Protein AF-A0A1E7FZV4-F1 (afdb_monomer_lite)

Sequence (86 aa):
QQRSGVLEKLDFGWKRRLTLENRLAQLADYRKNNGDCNVPCQFEGYNNLGKWADNQRQQHRLYKEDKECSMTKERIRAMEKLGFKW

InterPro domains:
  IPR005114 Helicase-associated [PF03457] (21-84)

Radius of gyration: 17.43 Å; chains: 1; bounding box: 57×40×30 Å

Organism: NCBI:txid635003

Secondary structure (DSSP, 8-state):
-------------------HHHHHHHHHHHHHHHSS----TT--HHHHHHHHHHHHHHHHHHHHTT---S--HHHHHHHHHHT---

Foldseek 3Di:
DDCPDPPPDPPPPPPPPQDLVLLLVVQLVVCVVVVASPQALPDPPPPRSSVVLVVVVVQVVCVVVVHDHPDDPVSVVSCVVSRHDD

Structure (mmCIF, N/CA/C/O backbone):
data_AF-A0A1E7FZV4-F1
#
_entry.id   AF-A0A1E7FZV4-F1
#
loop_
_atom_site.group_PDB
_atom_site.id
_atom_site.type_symbol
_atom_site.label_atom_id
_atom_site.label_alt_id
_atom_site.label_comp_id
_atom_site.label_asym_id
_atom_site.label_entity_id
_atom_site.label_seq_id
_atom_site.pdbx_PDB_ins_code
_atom_site.Cartn_x
_atom_site.Cartn_y
_atom_site.Cartn_z
_atom_site.occupancy
_atom_site.B_iso_or_equiv
_atom_site.auth_seq_id
_atom_site.auth_comp_id
_atom_site.auth_asym_id
_atom_site.auth_atom_id
_atom_site.pdbx_PDB_model_num
ATOM 1 N N . GLN A 1 1 ? 40.298 29.222 8.023 1.00 47.69 1 GLN A N 1
ATOM 2 C CA . GLN A 1 1 ? 38.841 29.211 7.768 1.00 47.69 1 GLN A CA 1
ATOM 3 C C . GLN A 1 1 ? 38.614 28.629 6.380 1.00 47.69 1 GLN A C 1
ATOM 5 O O . GLN A 1 1 ? 38.998 29.280 5.427 1.00 47.69 1 GLN A O 1
ATOM 10 N N . GLN A 1 2 ? 38.076 27.411 6.272 1.00 42.97 2 GLN A N 1
ATOM 11 C CA . GLN A 1 2 ? 37.313 26.912 5.114 1.00 42.97 2 GLN A CA 1
ATOM 12 C C . GLN A 1 2 ? 36.826 25.496 5.455 1.00 42.97 2 GLN A C 1
ATOM 14 O O . GLN A 1 2 ? 37.532 24.510 5.284 1.00 42.97 2 GLN A O 1
ATOM 19 N N . ARG A 1 3 ? 35.620 25.404 6.026 1.00 51.50 3 ARG A N 1
ATOM 20 C CA . ARG A 1 3 ? 34.861 24.151 6.084 1.00 51.50 3 ARG A CA 1
ATOM 21 C C . ARG A 1 3 ? 34.103 24.055 4.760 1.00 51.50 3 ARG A C 1
ATOM 23 O O . ARG A 1 3 ? 33.045 24.661 4.643 1.00 51.50 3 ARG A O 1
ATOM 30 N N . SER A 1 4 ? 34.656 23.370 3.760 1.00 53.44 4 SER A N 1
ATOM 31 C CA . SER A 1 4 ? 33.865 22.927 2.605 1.00 53.44 4 SER A CA 1
ATOM 32 C C . SER A 1 4 ? 33.538 21.452 2.820 1.00 53.44 4 SER A C 1
ATOM 34 O O . SER A 1 4 ? 34.419 20.611 2.984 1.00 53.44 4 SER A O 1
ATOM 36 N N . GLY A 1 5 ? 32.248 21.202 3.038 1.00 52.22 5 GLY A N 1
ATOM 37 C CA . GLY A 1 5 ? 31.717 19.976 3.608 1.00 52.22 5 GLY A CA 1
ATOM 38 C C . GLY A 1 5 ? 31.676 18.850 2.592 1.00 52.22 5 GLY A C 1
ATOM 39 O O . GLY A 1 5 ? 30.764 18.776 1.775 1.00 52.22 5 GLY A O 1
ATOM 40 N N . VAL A 1 6 ? 32.631 17.938 2.711 1.00 54.94 6 VAL A N 1
ATOM 41 C CA . VAL A 1 6 ? 32.495 16.579 2.199 1.00 54.94 6 VAL A CA 1
ATOM 42 C C . VAL A 1 6 ? 31.703 15.798 3.248 1.00 54.94 6 VAL A C 1
ATOM 44 O O . VAL A 1 6 ? 32.262 15.236 4.183 1.00 54.94 6 VAL A O 1
ATOM 47 N N . LEU A 1 7 ? 30.377 15.837 3.144 1.00 51.47 7 LEU A N 1
ATOM 48 C CA . LEU A 1 7 ? 29.493 14.871 3.799 1.00 51.47 7 LEU A CA 1
ATOM 49 C C . LEU A 1 7 ? 28.948 13.950 2.713 1.00 51.47 7 LEU A C 1
ATOM 51 O O . LEU A 1 7 ? 27.792 14.009 2.301 1.00 51.47 7 LEU A O 1
ATOM 55 N N . GLU A 1 8 ? 29.866 13.128 2.210 1.00 53.03 8 GLU A N 1
ATOM 56 C CA . GLU A 1 8 ? 29.544 11.900 1.509 1.00 53.03 8 GLU A CA 1
ATOM 57 C C . GLU A 1 8 ? 28.653 11.010 2.379 1.00 53.03 8 GLU A C 1
ATOM 59 O O . GLU A 1 8 ? 28.855 10.876 3.586 1.00 53.03 8 GLU A O 1
ATOM 64 N N . LYS A 1 9 ? 27.706 10.346 1.711 1.00 48.62 9 LYS A N 1
ATOM 65 C CA . LYS A 1 9 ? 27.094 9.086 2.154 1.00 48.62 9 LYS A CA 1
ATOM 66 C C . LYS A 1 9 ? 26.559 9.103 3.575 1.00 48.62 9 LYS A C 1
ATOM 68 O O . LYS A 1 9 ? 26.849 8.246 4.403 1.00 48.62 9 LYS A O 1
ATOM 73 N N . LEU A 1 10 ? 25.644 10.024 3.798 1.00 49.41 10 LEU A N 1
ATOM 74 C CA . LEU A 1 10 ? 24.631 9.806 4.799 1.00 49.41 10 LEU A CA 1
ATOM 75 C C . LEU A 1 10 ? 23.492 9.013 4.160 1.00 49.41 10 LEU A C 1
ATOM 77 O O . LEU A 1 10 ? 22.509 9.566 3.670 1.00 49.41 10 LEU A O 1
ATOM 81 N N . ASP A 1 11 ? 23.672 7.687 4.210 1.00 49.91 11 ASP A N 1
ATOM 82 C CA . ASP A 1 11 ? 22.636 6.653 4.346 1.00 49.91 11 ASP A CA 1
ATOM 83 C C . ASP A 1 11 ? 21.801 6.958 5.604 1.00 49.91 11 ASP A C 1
ATOM 85 O O . ASP A 1 11 ? 21.768 6.246 6.600 1.00 49.91 11 ASP A O 1
ATOM 89 N N . PHE A 1 12 ? 21.211 8.145 5.631 1.00 48.34 12 PHE A N 1
ATOM 90 C CA . PHE A 1 12 ? 20.358 8.579 6.705 1.00 48.34 12 PHE A CA 1
ATOM 91 C C . PHE A 1 12 ? 18.979 8.102 6.309 1.00 48.34 12 PHE A C 1
ATOM 93 O O . PHE A 1 12 ? 18.332 8.672 5.427 1.00 48.34 12 PHE A O 1
ATOM 100 N N . GLY A 1 13 ? 18.578 7.009 6.957 1.00 47.84 13 GLY A N 1
ATOM 101 C CA . GLY A 1 13 ? 17.289 6.338 6.870 1.00 47.84 13 GLY A CA 1
ATOM 102 C C . GLY A 1 13 ? 16.122 7.216 7.310 1.00 47.84 13 GLY A C 1
ATOM 103 O O . GLY A 1 13 ? 15.325 6.841 8.170 1.00 47.84 13 GLY A O 1
ATOM 104 N N . TRP A 1 14 ? 15.958 8.365 6.663 1.00 48.25 14 TRP A N 1
ATOM 105 C CA . TRP A 1 14 ? 14.689 9.043 6.548 1.00 48.25 14 TRP A CA 1
ATOM 106 C C . TRP A 1 14 ? 13.818 8.144 5.685 1.00 48.25 14 TRP A C 1
ATOM 108 O O . TRP A 1 14 ? 13.749 8.281 4.462 1.00 48.25 14 TRP A O 1
ATOM 118 N N . LYS A 1 15 ? 13.138 7.197 6.337 1.00 56.69 15 LYS A N 1
ATOM 119 C CA . LYS A 1 15 ? 11.894 6.622 5.833 1.00 56.69 15 LYS A CA 1
ATOM 120 C C . LYS A 1 15 ? 10.949 7.799 5.593 1.00 56.69 15 LYS A C 1
ATOM 122 O O . LYS A 1 15 ? 10.152 8.140 6.465 1.00 56.69 15 LYS A O 1
ATOM 127 N N . ARG A 1 16 ? 11.092 8.476 4.444 1.00 60.22 16 ARG A N 1
ATOM 128 C CA . ARG A 1 16 ? 10.167 9.504 3.970 1.00 60.22 16 ARG A CA 1
ATOM 129 C C . ARG A 1 16 ? 8.785 8.909 4.171 1.00 60.22 16 ARG A C 1
ATOM 131 O O . ARG A 1 16 ? 8.526 7.805 3.688 1.00 60.22 16 ARG A O 1
ATOM 138 N N . ARG A 1 17 ? 7.931 9.586 4.944 1.00 63.88 17 ARG A N 1
ATOM 139 C CA . ARG A 1 17 ? 6.521 9.208 5.042 1.00 63.88 17 ARG A CA 1
ATOM 140 C C . ARG A 1 17 ? 5.969 9.286 3.624 1.00 63.88 17 ARG A C 1
ATOM 142 O O . ARG A 1 17 ? 5.714 10.371 3.121 1.00 63.88 17 ARG A O 1
ATOM 149 N N . LEU A 1 18 ? 5.878 8.136 2.963 1.00 75.38 18 LEU A N 1
ATOM 150 C CA . LEU A 1 18 ? 5.28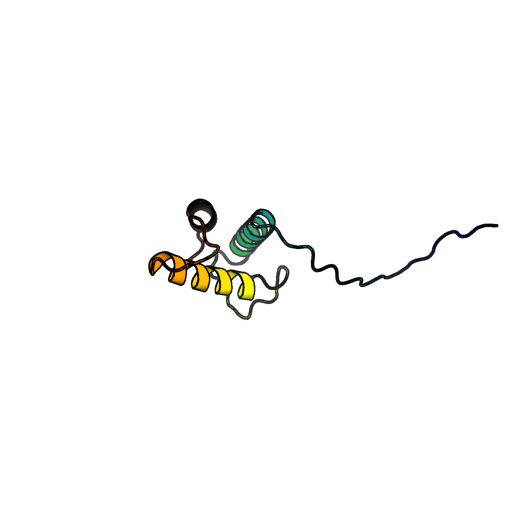9 8.035 1.638 1.00 75.38 18 LEU A CA 1
ATOM 151 C C . LEU A 1 18 ? 3.812 8.382 1.785 1.00 75.38 18 LEU A C 1
ATOM 153 O O . LEU A 1 18 ? 3.101 7.736 2.562 1.00 75.38 18 LEU A O 1
ATOM 157 N N . THR A 1 19 ? 3.375 9.419 1.078 1.00 85.50 19 THR A N 1
ATOM 158 C CA . THR A 1 19 ? 1.970 9.826 1.064 1.00 85.50 19 THR A CA 1
ATOM 159 C C . THR A 1 19 ? 1.134 8.776 0.337 1.00 85.50 19 THR A C 1
ATOM 161 O O . THR A 1 19 ? 1.660 7.917 -0.379 1.00 85.50 19 THR A O 1
ATOM 164 N N . LEU A 1 20 ? -0.190 8.837 0.502 1.00 85.81 20 LEU A N 1
ATOM 165 C CA . LEU A 1 20 ? -1.102 7.997 -0.275 1.00 85.81 20 LEU A CA 1
ATOM 166 C C . LEU A 1 20 ? -0.867 8.172 -1.782 1.00 85.81 20 LEU A C 1
ATOM 168 O O . LEU A 1 20 ? -0.824 7.183 -2.500 1.00 85.81 20 LEU A O 1
ATOM 172 N N . GLU A 1 21 ? -0.639 9.398 -2.248 1.00 87.50 21 GLU A N 1
ATOM 173 C CA . GLU A 1 21 ? -0.363 9.693 -3.658 1.00 87.50 21 GLU A CA 1
ATOM 174 C C . GLU A 1 21 ? 0.887 8.971 -4.168 1.00 87.50 21 GLU A C 1
ATOM 176 O O . GLU A 1 21 ? 0.847 8.355 -5.231 1.00 87.50 21 GLU A O 1
ATOM 181 N N . ASN A 1 22 ? 1.974 8.948 -3.384 1.00 90.25 22 ASN A N 1
ATOM 182 C CA . ASN A 1 22 ? 3.158 8.172 -3.758 1.00 90.25 22 ASN A CA 1
ATOM 183 C C . ASN A 1 22 ? 2.849 6.673 -3.837 1.00 90.25 22 ASN A C 1
ATOM 185 O O . ASN A 1 22 ? 3.342 5.991 -4.729 1.00 90.25 22 ASN A O 1
ATOM 189 N N . ARG A 1 23 ? 2.024 6.151 -2.924 1.00 90.62 23 ARG A N 1
ATOM 190 C CA . ARG A 1 23 ? 1.631 4.734 -2.922 1.00 90.62 23 ARG A CA 1
ATOM 191 C C . ARG A 1 23 ? 0.723 4.379 -4.100 1.00 90.62 23 ARG A C 1
ATOM 193 O O . ARG A 1 23 ? 0.884 3.313 -4.685 1.00 90.62 23 ARG A O 1
ATOM 200 N N . LEU A 1 24 ? -0.180 5.278 -4.483 1.00 90.94 24 LEU A N 1
ATOM 201 C CA . LEU A 1 24 ? -1.026 5.136 -5.668 1.00 90.94 24 LEU A CA 1
ATOM 202 C C . LEU A 1 24 ? -0.192 5.157 -6.955 1.00 90.94 24 LEU A C 1
ATOM 204 O O . LEU A 1 24 ? -0.412 4.322 -7.827 1.00 90.94 24 LEU A O 1
ATOM 208 N N . ALA A 1 25 ? 0.806 6.040 -7.052 1.00 91.62 25 ALA A N 1
ATOM 209 C CA . ALA A 1 25 ? 1.741 6.047 -8.177 1.00 91.62 25 ALA A CA 1
ATOM 210 C C . ALA A 1 25 ? 2.521 4.723 -8.274 1.00 91.62 25 ALA A C 1
ATOM 212 O O . ALA A 1 25 ? 2.578 4.117 -9.338 1.00 91.62 25 ALA A O 1
ATOM 213 N N . GLN A 1 26 ? 3.024 4.208 -7.145 1.00 91.75 26 GLN A N 1
ATOM 214 C CA . GLN A 1 26 ? 3.700 2.905 -7.095 1.00 91.75 26 GLN A CA 1
ATOM 215 C C . GLN A 1 26 ? 2.787 1.742 -7.511 1.00 91.75 26 GLN A C 1
ATOM 217 O O . GLN A 1 26 ? 3.241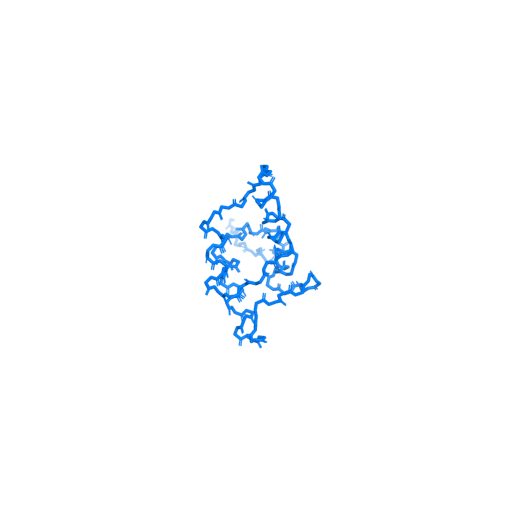 0.819 -8.180 1.00 91.75 26 GLN A O 1
ATOM 222 N N . LEU A 1 27 ? 1.504 1.776 -7.139 1.00 91.31 27 LEU A N 1
ATOM 223 C CA . LEU A 1 27 ? 0.518 0.795 -7.599 1.00 91.31 27 LEU A CA 1
ATOM 224 C C . LEU A 1 27 ? 0.271 0.878 -9.108 1.00 91.31 27 LEU A C 1
ATOM 226 O O . LEU A 1 27 ? 0.133 -0.158 -9.756 1.00 91.31 27 LEU A O 1
ATOM 230 N N . ALA A 1 28 ? 0.205 2.090 -9.662 1.00 91.44 28 ALA A N 1
ATOM 231 C CA . ALA A 1 28 ? 0.047 2.294 -11.098 1.00 91.44 28 ALA A CA 1
ATOM 232 C C . ALA A 1 28 ? 1.264 1.758 -11.872 1.00 91.44 28 ALA A C 1
ATOM 234 O O . ALA A 1 28 ? 1.095 1.055 -12.870 1.00 91.44 28 ALA A O 1
ATOM 235 N N . ASP A 1 29 ? 2.474 2.012 -11.369 1.00 91.25 29 ASP A N 1
ATOM 236 C CA . ASP A 1 29 ? 3.711 1.466 -11.930 1.00 91.25 29 ASP A CA 1
ATOM 237 C C . ASP A 1 29 ? 3.764 -0.059 -11.811 1.00 91.25 29 ASP A C 1
ATOM 239 O O . ASP A 1 29 ? 4.086 -0.741 -12.784 1.00 91.25 29 ASP A O 1
ATOM 243 N N . TYR A 1 30 ? 3.396 -0.617 -10.654 1.00 91.38 30 TYR A N 1
ATOM 244 C CA . TYR A 1 30 ? 3.313 -2.066 -10.471 1.00 91.38 30 TYR A CA 1
ATOM 245 C C . TYR A 1 30 ? 2.360 -2.690 -11.494 1.00 91.38 30 TYR A C 1
ATOM 247 O O . TYR A 1 30 ? 2.736 -3.623 -12.197 1.00 91.38 30 TYR A O 1
ATOM 255 N N . ARG A 1 31 ? 1.165 -2.113 -11.670 1.00 89.12 31 ARG A N 1
ATOM 256 C CA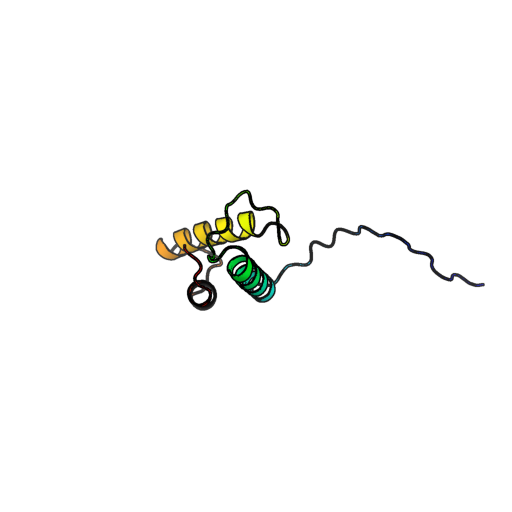 . ARG A 1 31 ? 0.196 -2.568 -12.675 1.00 89.12 31 ARG A CA 1
ATOM 257 C C . ARG A 1 31 ? 0.743 -2.513 -14.090 1.00 89.12 31 ARG A C 1
ATOM 259 O O . ARG A 1 31 ? 0.480 -3.419 -14.872 1.00 89.12 31 ARG A O 1
ATOM 266 N N . LYS A 1 32 ? 1.489 -1.466 -14.438 1.00 89.38 32 LYS A N 1
ATOM 267 C CA . LYS A 1 32 ? 2.097 -1.342 -15.767 1.00 89.38 32 LYS A CA 1
ATOM 268 C C . LYS A 1 32 ? 3.097 -2.470 -16.048 1.00 89.38 32 LYS A C 1
ATOM 270 O O . LYS A 1 32 ? 3.190 -2.904 -17.190 1.00 89.38 32 LYS A O 1
ATOM 275 N N . ASN A 1 33 ? 3.816 -2.939 -15.028 1.00 88.88 33 ASN A N 1
ATOM 276 C CA . ASN A 1 33 ? 4.822 -3.996 -15.164 1.00 88.88 33 ASN A CA 1
ATOM 277 C C . ASN A 1 33 ? 4.238 -5.413 -15.035 1.00 88.88 33 ASN A C 1
ATOM 279 O O . ASN A 1 33 ? 4.665 -6.315 -15.747 1.00 88.88 33 ASN A O 1
ATOM 283 N N . ASN A 1 34 ? 3.260 -5.609 -14.148 1.00 87.12 34 ASN A N 1
ATOM 284 C CA . ASN A 1 34 ? 2.708 -6.926 -13.814 1.00 87.12 34 ASN A CA 1
ATOM 285 C C . ASN A 1 34 ? 1.374 -7.227 -14.514 1.00 87.12 34 ASN A C 1
ATOM 287 O O . ASN A 1 34 ? 0.934 -8.371 -14.532 1.00 87.12 34 ASN A O 1
ATOM 291 N N . GLY A 1 35 ? 0.711 -6.213 -15.074 1.00 85.69 35 GLY A N 1
ATOM 292 C CA . GLY A 1 35 ? -0.616 -6.313 -15.687 1.00 85.69 35 GLY A CA 1
ATOM 293 C C . GLY A 1 35 ? -1.779 -6.169 -14.698 1.00 85.69 35 GLY A C 1
ATOM 294 O O . GLY A 1 35 ? -2.885 -5.813 -15.108 1.00 85.69 35 GLY A O 1
ATOM 295 N N . ASP A 1 36 ? -1.542 -6.364 -13.398 1.00 85.56 36 ASP A N 1
ATOM 296 C CA . ASP A 1 36 ? -2.551 -6.248 -12.343 1.00 85.56 36 ASP A CA 1
ATOM 297 C C . ASP A 1 36 ? -2.048 -5.484 -11.103 1.00 85.56 36 ASP A C 1
ATOM 299 O O . ASP A 1 36 ? -0.870 -5.165 -10.969 1.00 85.56 36 ASP A O 1
ATOM 303 N N . CYS A 1 37 ? -2.965 -5.152 -10.191 1.00 88.12 37 CYS A N 1
ATOM 304 C CA . CYS A 1 37 ? -2.645 -4.548 -8.894 1.00 88.12 37 CYS A CA 1
ATOM 305 C C . CYS A 1 37 ? -2.638 -5.577 -7.749 1.00 88.12 37 CYS A C 1
ATOM 307 O O . CYS A 1 37 ? -2.868 -5.210 -6.592 1.00 88.12 37 CYS A O 1
ATOM 309 N N . ASN A 1 38 ? -2.423 -6.861 -8.038 1.00 86.31 38 ASN A N 1
ATOM 310 C CA . ASN A 1 38 ? -2.404 -7.915 -7.033 1.00 86.31 38 ASN A CA 1
ATOM 311 C C . ASN A 1 38 ? -1.013 -8.039 -6.403 1.00 86.31 38 ASN A C 1
ATOM 313 O O . ASN A 1 38 ? -0.291 -9.005 -6.626 1.00 86.31 38 ASN A O 1
ATOM 317 N N . VAL A 1 39 ? -0.636 -7.034 -5.612 1.00 88.56 39 VAL A N 1
ATOM 318 C CA . VAL A 1 39 ? 0.686 -6.987 -4.978 1.00 88.56 39 VAL A CA 1
ATOM 319 C C . VAL A 1 39 ? 0.783 -8.056 -3.872 1.00 88.56 39 VAL A C 1
ATOM 321 O O . VAL A 1 39 ? 0.051 -7.956 -2.871 1.00 88.56 39 VAL A O 1
ATOM 324 N N . PRO A 1 40 ? 1.692 -9.050 -3.994 1.00 87.44 40 PRO A N 1
ATOM 325 C CA . PRO A 1 40 ? 1.926 -10.053 -2.958 1.00 87.44 40 PRO A CA 1
ATOM 326 C C . PRO A 1 40 ? 2.451 -9.410 -1.675 1.00 87.44 40 PRO A C 1
ATOM 328 O O . PRO A 1 40 ? 3.218 -8.450 -1.728 1.00 87.44 40 PRO A O 1
ATOM 331 N N . CYS A 1 41 ? 2.101 -9.952 -0.506 1.00 87.06 41 CYS A N 1
ATOM 332 C CA . CYS A 1 41 ? 2.556 -9.399 0.777 1.00 87.06 41 CYS A CA 1
ATOM 333 C C . CYS A 1 41 ? 4.091 -9.406 0.926 1.00 87.06 41 CYS A C 1
ATOM 335 O O . CYS A 1 41 ? 4.648 -8.493 1.532 1.00 87.06 41 CYS A O 1
ATOM 337 N N . GLN A 1 42 ? 4.762 -10.390 0.320 1.00 87.56 42 GLN A N 1
ATOM 338 C CA . GLN A 1 42 ? 6.220 -10.554 0.315 1.00 87.56 42 GLN A CA 1
ATOM 339 C C . GLN A 1 42 ? 6.937 -9.650 -0.699 1.00 87.56 42 GLN A C 1
ATOM 341 O O . GLN A 1 42 ? 8.157 -9.690 -0.802 1.00 87.56 42 GLN A O 1
ATOM 346 N N . PHE A 1 43 ? 6.211 -8.842 -1.475 1.00 88.06 43 PHE A N 1
ATOM 347 C CA . PHE A 1 43 ? 6.831 -7.946 -2.442 1.00 88.06 43 PHE A CA 1
ATOM 348 C C . PHE A 1 43 ? 7.499 -6.750 -1.737 1.00 88.06 43 PHE A C 1
ATOM 350 O O . PHE A 1 43 ? 6.829 -5.838 -1.237 1.00 88.06 43 PHE A O 1
ATOM 357 N N . GLU A 1 44 ? 8.834 -6.747 -1.727 1.00 86.81 44 GLU A N 1
ATOM 358 C CA . GLU A 1 44 ? 9.666 -5.729 -1.061 1.00 86.81 44 GLU A CA 1
ATOM 359 C C . GLU A 1 44 ? 9.937 -4.486 -1.929 1.00 86.81 44 GLU A C 1
ATOM 361 O O . GLU A 1 44 ? 10.384 -3.445 -1.434 1.00 86.81 44 GLU A O 1
ATOM 366 N N . GLY A 1 45 ? 9.605 -4.548 -3.223 1.00 86.94 45 GLY A N 1
ATOM 367 C CA . GLY A 1 45 ? 9.783 -3.436 -4.153 1.00 86.94 45 GLY A CA 1
ATOM 368 C C . GLY A 1 45 ? 8.973 -2.190 -3.778 1.00 86.94 45 GLY A C 1
ATOM 369 O O . GLY A 1 45 ? 8.008 -2.231 -3.006 1.00 86.94 45 GLY A O 1
ATOM 370 N N . TYR A 1 46 ? 9.379 -1.049 -4.342 1.00 84.38 46 TYR A N 1
ATOM 371 C CA . TYR A 1 46 ? 8.732 0.250 -4.130 1.00 84.38 46 TYR A CA 1
ATOM 372 C C . TYR A 1 46 ? 8.575 0.628 -2.641 1.00 84.38 46 TYR A C 1
ATOM 374 O O . TYR A 1 46 ? 7.539 1.139 -2.213 1.00 84.38 46 TYR A O 1
ATOM 382 N N . ASN A 1 47 ? 9.613 0.410 -1.826 1.00 84.56 47 ASN A N 1
ATOM 383 C CA . ASN A 1 47 ? 9.575 0.629 -0.374 1.00 84.56 47 ASN A CA 1
ATOM 384 C C . ASN A 1 47 ? 8.469 -0.196 0.315 1.00 84.56 47 ASN A C 1
ATOM 386 O O . ASN A 1 47 ? 7.587 0.371 0.980 1.00 84.56 47 ASN A O 1
ATOM 390 N N . ASN A 1 48 ? 8.517 -1.523 0.157 1.00 87.62 48 ASN A N 1
ATOM 391 C CA . ASN A 1 48 ? 7.591 -2.481 0.769 1.00 87.62 48 ASN A CA 1
ATOM 392 C C . ASN A 1 48 ? 6.122 -2.260 0.383 1.00 87.62 48 ASN A C 1
ATOM 394 O O . ASN A 1 48 ? 5.239 -2.193 1.248 1.00 87.62 48 ASN A O 1
ATOM 398 N N . LEU A 1 49 ? 5.850 -2.131 -0.918 1.00 89.69 49 LEU A N 1
ATOM 399 C CA . LEU A 1 49 ? 4.484 -1.975 -1.421 1.00 89.69 49 LEU A CA 1
ATOM 400 C C . LEU A 1 49 ? 3.593 -3.170 -1.053 1.00 89.69 49 LEU A C 1
ATOM 402 O O . LEU A 1 49 ? 2.421 -2.959 -0.754 1.00 89.69 49 LEU A O 1
ATOM 406 N N . GLY A 1 50 ? 4.143 -4.388 -0.980 1.00 91.06 50 GLY A N 1
ATOM 407 C CA . GLY A 1 50 ? 3.410 -5.586 -0.561 1.00 91.06 50 GLY A CA 1
ATOM 408 C C . GLY A 1 50 ? 2.853 -5.482 0.856 1.00 91.06 50 GLY A C 1
ATOM 409 O O . GLY A 1 50 ? 1.655 -5.660 1.079 1.00 91.06 50 GLY A O 1
ATOM 410 N N . LYS A 1 51 ? 3.697 -5.086 1.815 1.00 90.94 51 LYS A N 1
ATOM 411 C CA . LYS A 1 51 ? 3.278 -4.853 3.206 1.00 90.94 51 LYS A CA 1
ATOM 412 C C . LYS A 1 51 ? 2.295 -3.689 3.326 1.00 90.94 51 LYS A C 1
ATOM 414 O O . LYS A 1 51 ? 1.369 -3.736 4.134 1.00 90.94 51 LYS A O 1
ATOM 419 N N . TRP A 1 52 ? 2.478 -2.638 2.524 1.00 91.25 52 TRP A N 1
ATOM 420 C CA . TRP A 1 52 ? 1.528 -1.529 2.489 1.00 91.25 52 TRP A CA 1
ATOM 421 C C . TRP A 1 52 ? 0.156 -1.977 1.966 1.00 91.25 52 TRP A C 1
ATOM 423 O O . TRP A 1 52 ? -0.847 -1.649 2.599 1.00 91.25 52 TRP A O 1
ATOM 433 N N . ALA A 1 53 ? 0.118 -2.749 0.875 1.00 92.12 53 ALA A N 1
ATOM 434 C CA . ALA A 1 53 ? -1.099 -3.300 0.283 1.00 92.12 53 ALA A CA 1
ATOM 435 C C . ALA A 1 53 ? -1.830 -4.232 1.258 1.00 92.12 53 ALA A C 1
ATOM 437 O O . ALA A 1 53 ? -3.041 -4.115 1.419 1.00 92.12 53 ALA A O 1
ATOM 438 N N . ASP A 1 54 ? -1.099 -5.092 1.971 1.00 91.88 54 ASP A N 1
ATOM 439 C CA . ASP A 1 54 ? -1.676 -5.943 3.014 1.00 91.88 54 ASP A CA 1
ATOM 440 C C . ASP A 1 54 ? -2.335 -5.124 4.131 1.00 91.88 54 ASP A C 1
ATOM 442 O O . ASP A 1 54 ? -3.505 -5.327 4.457 1.00 91.88 54 ASP A O 1
ATOM 446 N N . ASN A 1 55 ? -1.637 -4.102 4.633 1.00 91.62 55 ASN A N 1
ATOM 447 C CA . ASN A 1 55 ? -2.202 -3.189 5.621 1.00 91.62 55 ASN A CA 1
ATOM 448 C C . ASN A 1 55 ? -3.462 -2.475 5.095 1.00 91.62 55 ASN A C 1
ATOM 450 O O . ASN A 1 55 ? -4.394 -2.243 5.860 1.00 91.62 55 ASN A O 1
ATOM 454 N N . GLN A 1 56 ? -3.535 -2.147 3.797 1.00 92.19 56 GLN A N 1
ATOM 455 C CA . GLN A 1 56 ? -4.760 -1.587 3.210 1.00 92.19 56 GLN A CA 1
ATOM 456 C C . GLN A 1 56 ? -5.927 -2.569 3.287 1.00 92.19 56 GLN A C 1
ATOM 458 O O . GLN A 1 56 ? -7.006 -2.180 3.731 1.00 92.19 56 GLN A O 1
ATOM 463 N N . ARG A 1 57 ? -5.710 -3.836 2.925 1.00 92.81 57 ARG A N 1
ATOM 464 C CA . ARG A 1 57 ? -6.742 -4.880 2.998 1.00 92.81 57 ARG A CA 1
ATOM 465 C C . ARG A 1 57 ? -7.259 -5.073 4.423 1.00 92.81 57 ARG A C 1
ATOM 467 O O . ARG A 1 57 ? -8.469 -5.135 4.631 1.00 92.81 57 ARG A O 1
ATOM 474 N N . GLN A 1 58 ? -6.368 -5.057 5.417 1.00 92.31 58 GLN A N 1
ATOM 475 C CA . GLN A 1 58 ? -6.760 -5.129 6.828 1.00 92.31 58 GLN A CA 1
ATOM 476 C C . GLN A 1 58 ? -7.589 -3.915 7.269 1.00 92.31 58 GLN A C 1
ATOM 478 O O . GLN A 1 58 ? -8.658 -4.075 7.854 1.00 92.31 58 GLN A O 1
ATOM 483 N N . GLN A 1 59 ? -7.144 -2.698 6.943 1.00 91.94 59 GLN A N 1
ATOM 484 C CA . GLN A 1 59 ? -7.880 -1.472 7.269 1.00 91.94 59 GLN A CA 1
ATOM 485 C C . GLN A 1 59 ? -9.248 -1.416 6.572 1.00 91.94 59 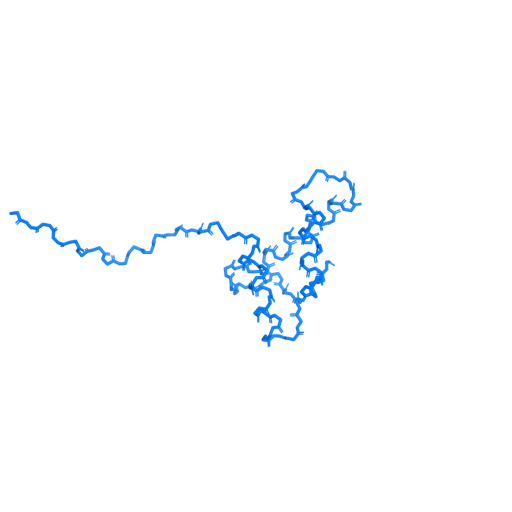GLN A C 1
ATOM 487 O O . GLN A 1 59 ? -10.216 -0.943 7.155 1.00 91.94 59 GLN A O 1
ATOM 492 N N . HIS A 1 60 ? -9.356 -1.939 5.352 1.00 93.00 60 HIS A N 1
ATOM 493 C CA . HIS A 1 60 ? -10.628 -2.046 4.643 1.00 93.00 60 HIS A CA 1
ATOM 494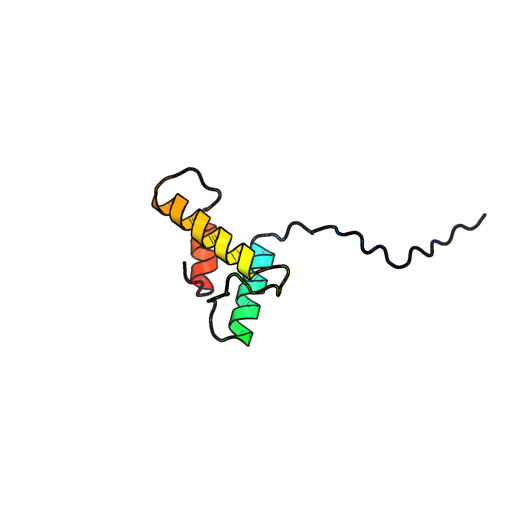 C C . HIS A 1 60 ? -11.564 -3.100 5.241 1.00 93.00 60 HIS A C 1
ATOM 496 O O . HIS A 1 60 ? -12.775 -2.900 5.268 1.00 93.00 60 HIS A O 1
ATOM 502 N N 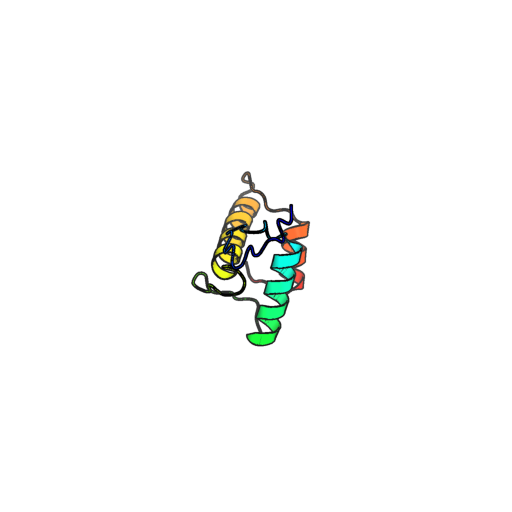. ARG A 1 61 ? -11.030 -4.206 5.770 1.00 92.69 61 ARG A N 1
ATOM 503 C CA . ARG A 1 61 ? -11.833 -5.159 6.542 1.00 92.69 61 ARG A CA 1
ATOM 504 C C . ARG A 1 61 ? -12.412 -4.504 7.797 1.00 92.69 61 ARG A C 1
ATOM 506 O O . ARG A 1 61 ? -13.603 -4.644 8.038 1.00 92.69 61 ARG A O 1
ATOM 513 N N . LEU A 1 62 ? -11.605 -3.744 8.542 1.00 92.81 62 LEU A N 1
ATOM 514 C CA . LEU A 1 62 ? -12.085 -2.974 9.697 1.00 92.81 62 LEU A CA 1
ATOM 515 C C . LEU A 1 62 ? -13.157 -1.954 9.289 1.00 92.81 62 LEU A C 1
ATOM 517 O O . LEU A 1 62 ? -14.191 -1.875 9.941 1.00 92.81 62 LEU A O 1
ATOM 521 N N . TYR A 1 63 ? -12.950 -1.256 8.168 1.00 92.62 63 TYR A N 1
ATOM 522 C CA . TYR A 1 63 ? -13.933 -0.338 7.590 1.00 92.62 63 TYR A CA 1
ATOM 523 C C . TYR A 1 63 ? -15.272 -1.025 7.281 1.00 92.62 63 TYR A C 1
ATOM 525 O O . TYR A 1 63 ? -16.330 -0.482 7.578 1.00 92.62 63 TYR A O 1
ATOM 533 N N . LYS A 1 64 ? -15.240 -2.237 6.712 1.00 91.62 64 LYS A N 1
ATOM 534 C CA . LYS A 1 64 ? -16.445 -3.038 6.430 1.00 91.62 64 LYS A CA 1
ATOM 535 C C . LYS A 1 64 ? -17.152 -3.538 7.689 1.00 91.62 64 LYS A C 1
ATOM 537 O O . LYS A 1 64 ? -18.357 -3.749 7.653 1.00 91.62 64 LYS A O 1
ATOM 542 N N . GLU A 1 65 ? -16.406 -3.754 8.766 1.00 94.12 65 GLU A N 1
ATOM 543 C CA . GLU A 1 65 ? -16.929 -4.164 10.073 1.00 94.12 65 GLU A CA 1
ATOM 544 C C . GLU A 1 65 ? -17.392 -2.959 10.925 1.00 94.12 65 GLU A C 1
ATOM 546 O O . GLU A 1 65 ? -17.695 -3.143 12.100 1.00 94.12 65 GLU A O 1
ATOM 551 N N . ASP A 1 66 ? -17.429 -1.747 10.349 1.00 90.31 66 ASP A N 1
ATOM 552 C CA . ASP A 1 66 ? -17.755 -0.473 11.018 1.00 90.31 66 ASP A CA 1
ATOM 553 C C . ASP A 1 66 ? -16.883 -0.200 12.263 1.00 90.31 66 ASP A C 1
ATOM 555 O O . ASP A 1 66 ? -17.296 0.416 13.243 1.00 90.31 66 ASP A O 1
ATOM 559 N N . LYS A 1 67 ? -15.637 -0.691 12.234 1.00 90.88 67 LYS A N 1
ATOM 560 C CA . LYS A 1 67 ? -14.647 -0.499 13.299 1.00 90.88 67 LYS A CA 1
ATOM 561 C C . LYS A 1 67 ? -13.803 0.741 13.046 1.00 90.88 67 LYS A C 1
ATOM 563 O O . LYS A 1 67 ? -13.585 1.154 11.904 1.00 90.88 67 LYS A O 1
ATOM 568 N N . GLU A 1 68 ? -13.246 1.282 14.126 1.00 88.25 68 GLU A N 1
ATOM 569 C CA . GLU A 1 68 ? -12.292 2.385 14.048 1.00 88.25 68 GLU A CA 1
ATOM 570 C C . GLU A 1 68 ? -11.108 2.000 13.146 1.00 88.25 68 GLU A C 1
ATOM 572 O O . GLU A 1 68 ? -10.400 1.015 13.377 1.00 88.25 68 GLU A O 1
ATOM 577 N N . CYS A 1 69 ? -10.920 2.761 12.070 1.00 90.50 69 CYS A N 1
ATOM 578 C CA . CYS A 1 69 ? -9.844 2.547 11.118 1.00 90.50 69 CYS A CA 1
ATOM 579 C C . CYS A 1 69 ? -9.450 3.856 10.432 1.00 90.50 69 CYS A C 1
ATOM 581 O O . CYS A 1 69 ? -10.188 4.836 10.402 1.00 90.50 69 CYS A O 1
ATOM 583 N N . SER A 1 70 ? -8.262 3.852 9.832 1.00 85.69 70 SER A N 1
ATOM 584 C CA . SER A 1 70 ? -7.721 4.995 9.081 1.00 85.69 70 SER A CA 1
ATOM 585 C C . SER A 1 70 ? -8.162 5.026 7.609 1.00 85.69 70 SER A C 1
ATOM 587 O O . SER A 1 70 ? -7.631 5.801 6.807 1.00 85.69 70 SER A O 1
ATOM 589 N N . MET A 1 71 ? -9.078 4.135 7.220 1.00 89.12 71 MET A N 1
ATOM 590 C CA . MET A 1 71 ? -9.535 3.994 5.842 1.00 89.12 71 MET A CA 1
ATOM 591 C C . MET A 1 71 ? -10.669 4.977 5.549 1.00 89.12 71 MET A C 1
ATOM 593 O O . MET A 1 71 ? -11.687 4.985 6.233 1.00 89.12 71 MET A O 1
ATOM 597 N N . THR A 1 72 ? -10.519 5.776 4.492 1.00 89.75 72 THR A N 1
ATOM 598 C CA . THR A 1 72 ? -11.562 6.695 4.016 1.00 89.75 72 THR A CA 1
ATOM 599 C C . THR A 1 72 ? -12.177 6.196 2.711 1.00 89.75 72 THR A C 1
ATOM 601 O O . THR A 1 72 ? -11.525 5.504 1.923 1.00 89.75 72 THR A O 1
ATOM 604 N N . LYS A 1 73 ? -13.426 6.591 2.430 1.00 89.88 73 LYS A N 1
ATOM 605 C CA . LYS A 1 73 ? -14.103 6.261 1.160 1.00 89.88 73 LYS A CA 1
ATOM 606 C C . LYS A 1 73 ? -13.321 6.765 -0.056 1.00 89.88 73 LYS A C 1
ATOM 608 O O . LYS A 1 73 ? -13.270 6.082 -1.075 1.00 89.88 73 LYS A O 1
ATOM 613 N N . GLU A 1 74 ? -12.699 7.938 0.041 1.00 90.69 74 GLU A N 1
ATOM 614 C CA . GLU A 1 74 ? -11.883 8.505 -1.041 1.00 90.69 74 GLU A CA 1
ATOM 615 C C . GLU A 1 74 ? -10.648 7.653 -1.325 1.00 90.69 74 GLU A C 1
ATOM 617 O O . GLU A 1 74 ? -10.341 7.381 -2.486 1.00 90.69 74 GLU A O 1
ATOM 622 N N . ARG A 1 75 ? -9.980 7.168 -0.271 1.00 90.38 75 ARG A N 1
ATOM 623 C CA . ARG A 1 75 ? -8.837 6.264 -0.400 1.00 90.38 75 ARG A CA 1
ATOM 624 C C . ARG A 1 75 ? -9.236 4.948 -1.056 1.00 90.38 75 ARG A C 1
ATOM 626 O O . ARG A 1 75 ? -8.517 4.482 -1.938 1.00 90.38 75 ARG A O 1
ATOM 633 N N . ILE A 1 76 ? -10.392 4.398 -0.675 1.00 91.50 76 ILE A N 1
ATOM 634 C CA . ILE A 1 76 ? -10.919 3.170 -1.277 1.00 91.50 76 ILE A CA 1
ATOM 635 C C . ILE A 1 76 ? -11.136 3.369 -2.780 1.00 91.50 76 ILE A C 1
ATOM 637 O O . ILE A 1 76 ? -10.538 2.664 -3.593 1.00 91.50 76 ILE A O 1
ATOM 641 N N . ARG A 1 77 ? -11.900 4.405 -3.148 1.00 92.25 77 ARG A N 1
ATOM 642 C CA . ARG A 1 77 ? -12.210 4.742 -4.546 1.00 92.25 77 ARG A CA 1
ATOM 643 C C . ARG A 1 77 ? -10.960 5.000 -5.384 1.00 92.25 77 ARG A C 1
ATOM 645 O O . ARG A 1 77 ? -10.905 4.599 -6.544 1.00 92.25 77 ARG A O 1
ATOM 652 N N . ALA A 1 78 ? -9.950 5.665 -4.821 1.00 91.69 78 ALA A N 1
ATOM 653 C CA . ALA A 1 78 ? -8.698 5.936 -5.522 1.00 91.69 78 ALA A CA 1
ATOM 654 C C . ALA A 1 78 ? -7.947 4.643 -5.880 1.00 91.69 78 ALA A C 1
ATOM 656 O O . ALA A 1 78 ? -7.436 4.515 -6.992 1.00 91.69 78 ALA A O 1
ATOM 657 N N . MET A 1 79 ? -7.915 3.670 -4.967 1.00 91.62 79 MET A N 1
ATOM 658 C CA . MET A 1 79 ? -7.283 2.370 -5.204 1.00 91.62 79 MET A CA 1
ATOM 659 C C . MET A 1 79 ? -8.111 1.497 -6.163 1.00 91.62 79 MET A C 1
ATOM 661 O O . MET A 1 79 ? -7.546 0.879 -7.065 1.00 91.62 79 MET A O 1
ATOM 665 N N . GLU A 1 80 ? -9.442 1.503 -6.048 1.00 91.94 80 GLU A N 1
ATOM 666 C CA . GLU A 1 80 ? -10.340 0.802 -6.980 1.00 91.94 80 GLU A CA 1
ATOM 667 C C . GLU A 1 80 ? -10.216 1.334 -8.412 1.00 91.94 80 GLU A C 1
ATOM 669 O O . GLU A 1 80 ? -10.159 0.550 -9.357 1.00 91.94 80 GLU A O 1
ATOM 674 N N . LYS A 1 81 ? -10.078 2.656 -8.587 1.00 91.12 81 LYS A N 1
ATOM 675 C CA . LYS A 1 81 ? -9.848 3.279 -9.902 1.00 91.12 81 LYS A CA 1
ATOM 676 C C . LYS A 1 81 ? -8.562 2.779 -10.567 1.00 91.12 81 LYS A C 1
ATOM 678 O O . LYS A 1 81 ? -8.488 2.703 -11.793 1.00 91.12 81 LYS A O 1
ATOM 683 N N . LEU A 1 82 ? -7.553 2.421 -9.773 1.00 88.56 82 LEU A N 1
ATOM 684 C CA . LEU A 1 82 ? -6.320 1.812 -10.275 1.00 88.56 82 LEU A CA 1
ATOM 685 C C . LEU A 1 82 ? -6.470 0.317 -10.584 1.00 88.56 82 LEU A C 1
ATOM 687 O O . LEU A 1 82 ? -5.617 -0.227 -11.281 1.00 88.56 82 LEU A O 1
ATOM 691 N N . GLY A 1 83 ? -7.554 -0.326 -10.147 1.00 87.94 83 GLY A N 1
ATOM 692 C CA . GLY A 1 83 ? -7.786 -1.764 -10.281 1.00 87.94 83 GLY A CA 1
ATOM 693 C C . GLY A 1 83 ? -7.267 -2.582 -9.097 1.00 87.94 83 GLY A C 1
ATOM 694 O O . GLY A 1 83 ? -7.053 -3.787 -9.238 1.00 87.94 83 GLY A O 1
ATOM 695 N N . PHE A 1 84 ? -7.034 -1.949 -7.942 1.00 90.06 84 PHE A N 1
ATOM 696 C CA . PHE A 1 84 ? -6.617 -2.645 -6.727 1.00 90.06 84 PHE A CA 1
ATOM 697 C C . PHE A 1 84 ? -7.709 -3.592 -6.224 1.00 90.06 84 PHE A C 1
ATOM 699 O O . PHE A 1 84 ? -8.874 -3.207 -6.116 1.00 90.06 84 PHE A O 1
ATOM 706 N N . LYS A 1 85 ? -7.315 -4.823 -5.886 1.00 85.94 85 LYS A N 1
ATOM 707 C CA . LYS A 1 85 ? -8.204 -5.839 -5.313 1.00 85.94 85 LYS A CA 1
ATOM 708 C C . LYS A 1 85 ? -8.035 -5.887 -3.792 1.00 85.94 85 LYS A C 1
ATOM 710 O O . LYS A 1 85 ? -6.916 -6.046 -3.299 1.00 85.94 85 LYS A O 1
ATOM 715 N N . TRP A 1 86 ? -9.152 -5.719 -3.087 1.00 86.00 86 TRP A N 1
ATOM 716 C CA . TRP A 1 86 ? -9.246 -5.701 -1.625 1.00 86.00 86 TRP A CA 1
ATOM 717 C C . TRP A 1 86 ? -9.289 -7.089 -1.002 1.00 86.00 86 TRP A C 1
ATOM 719 O O . TRP A 1 86 ? -9.949 -7.971 -1.589 1.00 86.00 86 TRP A O 1
#

pLDDT: mean 82.01, std 15.39, range [42.97, 94.12]